Protein AF-A0A965G9V6-F1 (afdb_monomer)

Sequence (123 aa):
MLEHLEDREWSFGFDSGRRRAGLCSYNDKRITVSKYLALVHSIDDVMQTVKHEIAHALVGPKEGHGKKWLATAKRIGYRNETYTGNEIAKAYAPYRGLCPNGHEHFRYQRPKRLYSCHHCASG

Secondary structure (DSSP, 8-state):
----GGGS--EEEEE--SS-SEEEETTTTEEEEEHHHHHHS-HHHHHHHHHHHHHHHHH-TTSTTSHHHHHHHHHTT-------SHHHHHHH-SEEEE-TT--EEEESS--SS----HHHHT-

Radius of gyration: 17.7 Å; Cα contacts (8 Å, |Δi|>4): 149; chains: 1; bounding box: 47×36×35 Å

Foldseek 3Di:
DQPDCVVPPAEEEEDQDLPDQWDQDPVNSYIYGHPLCVVQDDPVVNVLSVLLNVLCVRVDDVQPCHPSSVVSSVVVPNPPDDDDSVSSQVVDQPDWDADPVGDIDGHNDDDPDDDDDPVVVVD

Mean predicted aligned error: 5.99 Å

pLDDT: mean 89.41, std 11.67, range [39.88, 97.62]

Structure (mmCIF, N/CA/C/O backbone):
data_AF-A0A965G9V6-F1
#
_entry.id   AF-A0A965G9V6-F1
#
loop_
_atom_site.group_PDB
_atom_site.id
_atom_site.type_symbol
_atom_site.label_atom_id
_atom_site.label_alt_id
_atom_site.label_comp_id
_atom_site.label_asym_id
_atom_site.label_entity_id
_atom_site.label_seq_id
_atom_site.pdbx_PDB_ins_code
_atom_site.Cartn_x
_atom_site.Cartn_y
_atom_site.Cartn_z
_atom_site.occupancy
_atom_site.B_iso_or_equiv
_atom_site.auth_seq_id
_atom_site.auth_comp_id
_atom_site.auth_asym_id
_atom_site.auth_atom_id
_atom_site.pdbx_PDB_model_num
ATOM 1 N N . MET A 1 1 ? -18.740 0.491 20.208 1.00 39.88 1 MET A N 1
ATOM 2 C CA . MET A 1 1 ? -18.753 1.852 19.641 1.00 39.88 1 MET A CA 1
ATOM 3 C C . MET A 1 1 ? -17.739 1.886 18.502 1.00 39.88 1 MET A C 1
ATOM 5 O O . MET A 1 1 ? -16.546 1.809 18.760 1.00 39.88 1 MET A O 1
ATOM 9 N N . LEU A 1 2 ? -18.201 1.787 17.253 1.00 41.12 2 LEU A N 1
ATOM 10 C CA . LEU A 1 2 ? -17.374 2.073 16.077 1.00 41.12 2 LEU A CA 1
ATOM 11 C C . LEU A 1 2 ? -17.392 3.589 15.934 1.00 41.12 2 LEU A C 1
ATOM 13 O O . LEU A 1 2 ? -18.442 4.140 15.622 1.00 41.12 2 LEU A O 1
ATOM 17 N N . GLU A 1 3 ? -16.283 4.254 16.237 1.00 50.16 3 GLU A N 1
ATOM 18 C CA . GLU A 1 3 ? -16.114 5.637 15.796 1.00 50.16 3 GLU A CA 1
ATOM 19 C C . GLU A 1 3 ? -16.166 5.623 14.269 1.00 50.16 3 GLU A C 1
ATOM 21 O O . GLU A 1 3 ? -15.450 4.846 13.626 1.00 50.16 3 GLU A O 1
ATOM 26 N N . HIS A 1 4 ? -17.095 6.385 13.701 1.00 55.00 4 HIS A N 1
ATOM 27 C CA . HIS A 1 4 ? -17.245 6.459 12.260 1.00 55.00 4 HIS A CA 1
ATOM 28 C C . HIS A 1 4 ? -16.096 7.320 11.743 1.00 55.00 4 HIS A C 1
ATOM 30 O O . HIS A 1 4 ? -15.746 8.342 12.331 1.00 55.00 4 HIS A O 1
ATOM 36 N N . LEU A 1 5 ? -15.476 6.893 10.644 1.00 58.66 5 LEU A N 1
ATOM 37 C CA . LEU A 1 5 ? -14.433 7.684 9.991 1.00 58.66 5 LEU A CA 1
ATOM 38 C C . LEU A 1 5 ? -14.966 9.063 9.562 1.00 58.66 5 LEU A C 1
ATOM 40 O O . LEU A 1 5 ? -14.173 9.977 9.424 1.00 58.66 5 LEU A O 1
ATOM 44 N N . GLU A 1 6 ? -16.287 9.200 9.420 1.00 54.81 6 GLU A N 1
ATOM 45 C CA . GLU A 1 6 ? -17.025 10.420 9.072 1.00 54.81 6 GLU A CA 1
ATOM 46 C C . GLU A 1 6 ? -16.820 11.574 10.069 1.00 54.81 6 GLU A C 1
ATOM 48 O O . GLU A 1 6 ? -16.782 12.727 9.653 1.00 54.81 6 GLU A O 1
ATOM 53 N N . ASP A 1 7 ? -16.576 11.285 11.353 1.00 54.50 7 ASP A N 1
ATOM 54 C CA . ASP A 1 7 ? -16.320 12.313 12.380 1.00 54.50 7 ASP A CA 1
ATOM 55 C C . ASP A 1 7 ? -14.890 12.884 12.312 1.00 54.50 7 ASP A C 1
ATOM 57 O O . ASP A 1 7 ? -14.495 13.766 13.080 1.00 54.50 7 ASP A O 1
ATOM 61 N N . ARG A 1 8 ? -14.060 12.349 11.413 1.00 62.31 8 ARG A N 1
ATOM 62 C CA . ARG A 1 8 ? -12.664 12.726 11.219 1.00 62.31 8 ARG A CA 1
ATOM 63 C C . ARG A 1 8 ? -12.505 13.051 9.738 1.00 62.31 8 ARG A C 1
ATOM 65 O O . ARG A 1 8 ? -12.643 12.164 8.915 1.00 62.31 8 ARG A O 1
ATOM 72 N N . GLU A 1 9 ? -12.192 14.292 9.377 1.00 81.31 9 GLU A N 1
ATOM 73 C CA . GLU A 1 9 ? -11.926 14.661 7.975 1.00 81.31 9 GLU A CA 1
ATOM 74 C C . GLU A 1 9 ? -10.716 13.884 7.418 1.00 81.31 9 GLU A C 1
ATOM 76 O O . GLU A 1 9 ? -9.578 14.352 7.468 1.00 81.31 9 GLU A O 1
ATOM 81 N N . TRP A 1 10 ? -10.945 12.662 6.937 1.00 92.06 10 TRP A N 1
ATOM 82 C CA . TRP A 1 10 ? -9.963 11.852 6.238 1.00 92.06 10 TRP A CA 1
ATOM 83 C C . TRP A 1 10 ? -10.139 12.037 4.742 1.00 92.06 10 TRP A C 1
ATOM 85 O O . TRP A 1 10 ? -11.238 11.922 4.203 1.00 92.06 10 TRP A O 1
ATOM 95 N N . SER A 1 11 ? -9.028 12.270 4.057 1.00 93.75 11 SER A N 1
ATOM 96 C CA . SER A 1 11 ? -8.993 12.337 2.600 1.00 93.75 11 SER A CA 1
ATOM 97 C C . SER A 1 11 ? -8.470 11.036 1.995 1.00 93.75 11 SER A C 1
ATOM 99 O O . SER A 1 11 ? -7.660 10.325 2.594 1.00 93.75 11 SER A O 1
ATOM 101 N N . PHE A 1 12 ? -8.911 10.743 0.773 1.00 94.94 12 PHE A N 1
ATOM 102 C CA . PHE A 1 12 ? -8.471 9.584 -0.002 1.00 94.94 12 PHE A CA 1
ATOM 103 C C . PHE A 1 12 ? -7.736 10.029 -1.266 1.00 94.94 12 PHE A C 1
ATOM 105 O O . PHE A 1 12 ? -7.988 11.105 -1.810 1.00 94.94 12 PHE A O 1
ATOM 112 N N . GLY A 1 13 ? -6.820 9.205 -1.767 1.00 95.62 13 GLY A N 1
ATOM 113 C CA . GLY A 1 13 ? -6.238 9.438 -3.083 1.00 95.62 13 GLY A CA 1
ATOM 114 C C . GLY A 1 13 ? -5.197 8.413 -3.495 1.00 95.62 13 GLY A C 1
ATOM 115 O O . GLY A 1 13 ? -5.028 7.370 -2.868 1.00 95.62 13 GLY A O 1
ATOM 116 N N . PHE A 1 14 ? -4.466 8.747 -4.553 1.00 96.88 14 PHE A N 1
ATOM 117 C CA . PHE A 1 14 ? -3.358 7.934 -5.033 1.00 96.88 14 PHE A CA 1
ATOM 118 C C . PHE A 1 14 ? -2.005 8.565 -4.704 1.00 96.88 14 PHE A C 1
ATOM 120 O O . PHE A 1 14 ? -1.870 9.790 -4.634 1.00 96.88 14 PHE A O 1
ATOM 127 N N . ASP A 1 15 ? -0.989 7.719 -4.551 1.00 95.81 15 ASP A N 1
ATOM 128 C CA . ASP A 1 15 ? 0.414 8.122 -4.477 1.00 95.81 15 ASP A CA 1
ATOM 129 C C . ASP A 1 15 ? 1.289 7.381 -5.508 1.00 95.81 15 ASP A C 1
ATOM 131 O O . ASP A 1 15 ? 0.815 6.563 -6.300 1.00 95.81 15 ASP A O 1
ATOM 135 N N . SER A 1 16 ? 2.586 7.703 -5.545 1.00 94.00 16 SER A N 1
ATOM 136 C CA . SER A 1 16 ? 3.567 7.101 -6.458 1.00 94.00 16 SER A CA 1
ATOM 137 C C . SER A 1 16 ? 4.450 6.025 -5.808 1.00 94.00 16 SER A C 1
ATOM 139 O O . SER A 1 16 ? 5.565 5.780 -6.278 1.00 94.00 16 SER A O 1
ATOM 141 N N . GLY A 1 17 ? 4.006 5.403 -4.715 1.00 89.06 17 GLY A N 1
ATOM 142 C CA . GLY A 1 17 ? 4.739 4.365 -3.996 1.00 89.06 17 GLY A CA 1
ATOM 143 C C . GLY A 1 17 ? 4.917 3.106 -4.844 1.00 89.06 17 GLY A C 1
ATOM 144 O O . GLY A 1 17 ? 3.953 2.465 -5.228 1.00 89.06 17 GLY A O 1
ATOM 145 N N . ARG A 1 18 ? 6.160 2.717 -5.142 1.00 85.56 18 ARG A N 1
ATOM 146 C CA . ARG A 1 18 ? 6.454 1.528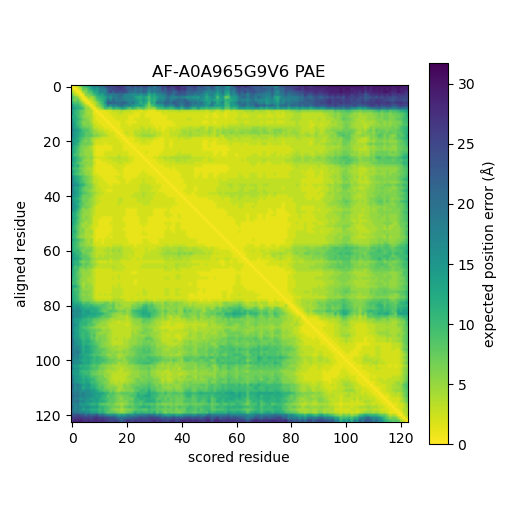 -5.980 1.00 85.56 18 ARG A CA 1
ATOM 147 C C . ARG A 1 18 ? 6.780 0.263 -5.188 1.00 85.56 18 ARG A C 1
ATOM 149 O O . ARG A 1 18 ? 6.973 -0.800 -5.763 1.00 85.56 18 ARG A O 1
ATOM 156 N N . ARG A 1 19 ? 6.935 0.410 -3.871 1.00 84.38 19 ARG A N 1
ATOM 157 C CA . ARG A 1 19 ? 7.363 -0.650 -2.941 1.00 84.38 19 ARG A CA 1
ATOM 158 C C . ARG A 1 19 ? 6.392 -0.859 -1.780 1.00 84.38 19 ARG A C 1
ATOM 16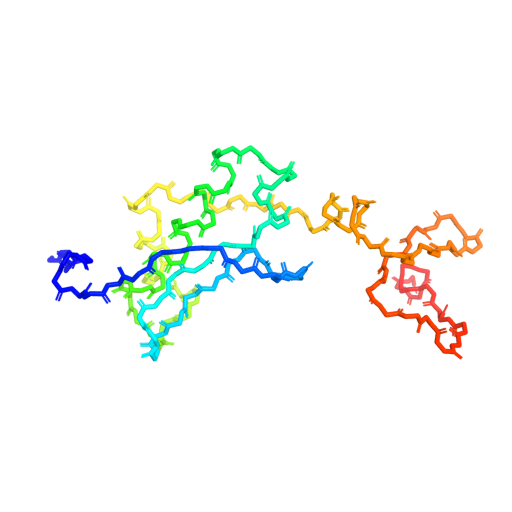0 O O . ARG A 1 19 ? 6.659 -1.684 -0.918 1.00 84.38 19 ARG A O 1
ATOM 167 N N . ARG A 1 20 ? 5.309 -0.085 -1.744 1.00 90.69 20 ARG A N 1
ATOM 168 C CA . ARG A 1 20 ? 4.230 -0.180 -0.763 1.00 90.69 20 ARG A CA 1
ATOM 169 C C . ARG A 1 20 ? 2.907 -0.121 -1.508 1.00 90.69 20 ARG A C 1
ATOM 171 O O . ARG A 1 20 ? 2.824 0.558 -2.531 1.00 90.69 20 ARG A O 1
ATOM 178 N N . ALA A 1 21 ? 1.916 -0.815 -0.978 1.00 92.94 21 ALA A N 1
ATOM 179 C CA . ALA A 1 21 ? 0.585 -0.863 -1.550 1.00 92.94 21 ALA A CA 1
ATOM 180 C C . ALA A 1 21 ? -0.258 0.359 -1.179 1.00 92.94 21 ALA A C 1
ATOM 182 O O . ALA A 1 21 ? -0.887 0.952 -2.050 1.00 92.94 21 ALA A O 1
ATOM 183 N N . GLY A 1 22 ? -0.229 0.752 0.094 1.00 95.31 22 GLY A N 1
ATOM 184 C CA . GLY A 1 22 ? -0.967 1.889 0.625 1.00 95.31 22 GLY A CA 1
ATOM 185 C C . GLY A 1 22 ? -0.197 2.631 1.713 1.00 95.31 22 GLY A C 1
ATOM 186 O O . GLY A 1 22 ? 0.951 2.294 2.034 1.00 95.31 22 GLY A O 1
ATOM 187 N N . LEU A 1 23 ? -0.813 3.696 2.216 1.00 96.56 23 LEU A N 1
ATOM 188 C CA . LEU A 1 23 ? -0.348 4.480 3.352 1.00 96.56 23 LEU A CA 1
ATOM 189 C C . LEU A 1 23 ? -1.538 5.097 4.091 1.00 96.56 23 LEU A C 1
ATOM 191 O O . LEU A 1 23 ? -2.345 5.805 3.493 1.00 96.56 23 LEU A O 1
ATOM 195 N N . CYS A 1 24 ? -1.542 4.948 5.409 1.00 96.81 24 CYS A N 1
ATOM 196 C CA . CYS A 1 24 ? -2.316 5.756 6.342 1.00 96.81 24 CYS A CA 1
ATOM 197 C C . CYS A 1 24 ? -1.428 6.852 6.970 1.00 96.81 24 CYS A C 1
ATOM 199 O O . CYS A 1 24 ? -0.591 6.569 7.830 1.00 96.81 24 CYS A O 1
ATOM 201 N N . SER A 1 25 ? -1.603 8.113 6.558 1.00 95.12 25 SER A N 1
ATOM 202 C CA . SER A 1 25 ? -0.964 9.281 7.182 1.00 95.12 25 SER A CA 1
ATOM 203 C C . SER A 1 25 ? -1.865 9.857 8.271 1.00 95.12 25 SER A C 1
ATOM 205 O O . SER A 1 25 ? -2.906 10.441 7.976 1.00 95.12 25 SER A O 1
ATOM 207 N N . TYR A 1 26 ? -1.456 9.718 9.534 1.00 91.75 26 TYR A N 1
ATOM 208 C CA . TYR A 1 26 ? -2.183 10.293 10.673 1.00 91.75 26 TYR A CA 1
ATOM 209 C C . TYR A 1 26 ? -2.033 11.815 10.770 1.00 91.75 26 TYR A C 1
ATOM 211 O O . TYR A 1 26 ? -2.962 12.483 11.213 1.00 91.75 26 TYR A O 1
ATOM 219 N N . ASN A 1 27 ? -0.885 12.355 10.346 1.00 92.25 27 ASN A N 1
ATOM 220 C CA . ASN A 1 27 ? -0.615 13.795 10.379 1.00 92.25 27 ASN A CA 1
ATOM 221 C C . ASN A 1 27 ? -1.500 14.535 9.375 1.00 92.25 27 ASN A C 1
ATOM 223 O O . ASN A 1 27 ? -2.156 15.509 9.728 1.00 92.25 27 ASN A O 1
ATOM 227 N N . ASP A 1 28 ? -1.553 14.023 8.144 1.00 93.00 28 ASP A N 1
ATOM 228 C CA . ASP A 1 28 ? -2.321 14.637 7.055 1.00 93.00 28 ASP A CA 1
ATOM 229 C C . ASP A 1 28 ? -3.779 14.159 7.023 1.00 93.00 28 ASP A C 1
ATOM 231 O O . ASP A 1 28 ? -4.529 14.565 6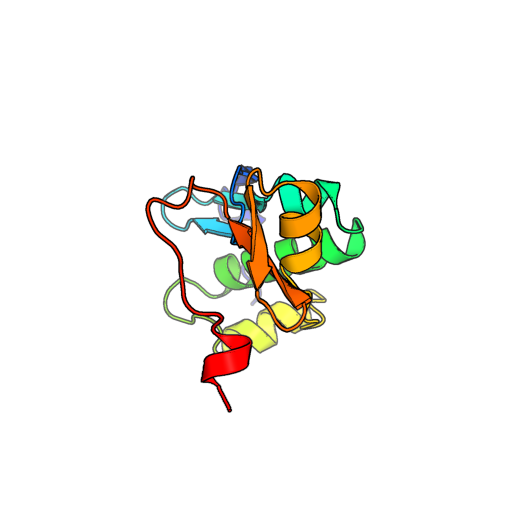.138 1.00 93.00 28 ASP A O 1
ATOM 235 N N . LYS A 1 29 ? -4.156 13.235 7.924 1.00 92.62 29 LYS A N 1
ATOM 236 C CA . LYS A 1 29 ? -5.424 12.487 7.897 1.00 92.62 29 LYS A CA 1
ATOM 237 C C . LYS A 1 29 ? -5.752 12.018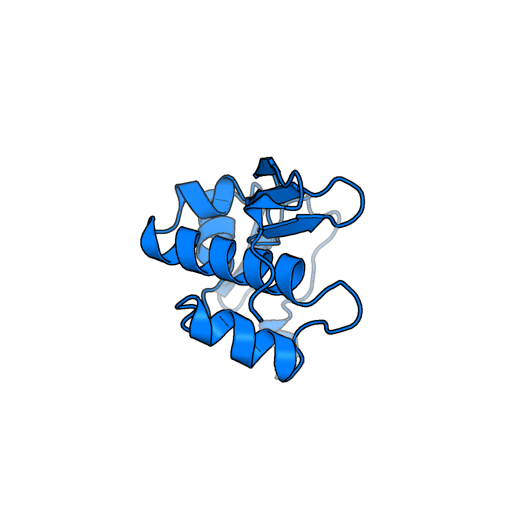 6.478 1.00 92.62 29 LYS A C 1
ATOM 239 O O . LYS A 1 29 ? -6.794 12.327 5.903 1.00 92.62 29 LYS A O 1
ATOM 244 N N . ARG A 1 30 ? -4.813 11.297 5.867 1.00 95.50 30 ARG A N 1
ATOM 245 C CA . ARG A 1 30 ? -4.906 10.896 4.463 1.00 95.50 30 ARG A CA 1
ATOM 246 C C . ARG A 1 30 ? -4.614 9.420 4.283 1.00 95.50 30 ARG A C 1
ATOM 248 O O . ARG A 1 30 ? -3.587 8.927 4.743 1.00 95.50 30 ARG A O 1
ATOM 255 N N . ILE A 1 31 ? -5.495 8.740 3.560 1.00 96.44 31 ILE A N 1
ATOM 256 C CA . ILE A 1 31 ? -5.311 7.363 3.111 1.00 96.44 31 ILE A CA 1
ATOM 257 C C . ILE A 1 31 ? -4.973 7.391 1.622 1.00 96.44 31 ILE A C 1
ATOM 259 O O . ILE A 1 31 ? -5.731 7.925 0.810 1.00 96.44 31 ILE A O 1
ATOM 263 N N . THR A 1 32 ? -3.833 6.818 1.246 1.00 97.44 32 THR A N 1
ATOM 264 C CA . THR A 1 32 ? -3.456 6.667 -0.161 1.00 97.44 32 THR A CA 1
ATOM 265 C C . THR A 1 32 ? -3.243 5.221 -0.553 1.00 97.44 32 THR A C 1
ATOM 267 O O . THR A 1 32 ? -2.769 4.404 0.233 1.00 97.44 32 THR A O 1
ATOM 270 N N . VAL A 1 33 ? -3.556 4.923 -1.811 1.00 97.00 33 VAL A N 1
ATOM 271 C CA . VAL A 1 33 ? -3.161 3.683 -2.484 1.00 97.00 33 VAL A CA 1
ATOM 272 C C . VAL A 1 33 ? -2.137 4.013 -3.564 1.00 97.00 33 VAL A C 1
ATOM 274 O O . VAL A 1 33 ? -2.202 5.056 -4.216 1.00 97.00 33 VAL A O 1
ATOM 277 N N . SER A 1 34 ? -1.171 3.131 -3.779 1.00 95.56 34 SER A N 1
ATOM 278 C CA . SER A 1 34 ? -0.243 3.257 -4.893 1.00 95.56 34 SER A CA 1
ATOM 279 C C . SER A 1 34 ? -0.994 3.221 -6.219 1.00 95.56 34 SER A C 1
ATOM 281 O O . SER A 1 34 ? -1.704 2.261 -6.525 1.00 95.56 34 SER A O 1
ATOM 283 N N . LYS A 1 35 ? -0.761 4.218 -7.075 1.00 95.25 35 LYS A N 1
ATOM 284 C CA . LYS A 1 35 ? -1.281 4.190 -8.448 1.00 95.25 35 LYS A CA 1
ATOM 285 C C . LYS A 1 35 ? -0.786 2.972 -9.234 1.00 95.25 35 LYS A C 1
ATOM 287 O O . LYS A 1 35 ? -1.485 2.486 -10.108 1.00 95.25 35 LYS A O 1
ATOM 292 N N . TYR A 1 36 ? 0.415 2.477 -8.931 1.00 93.31 36 TYR A N 1
ATOM 293 C CA . TYR A 1 36 ? 0.996 1.328 -9.625 1.00 93.31 36 TYR A CA 1
ATOM 294 C C . TYR A 1 36 ? 0.324 0.020 -9.214 1.00 93.31 36 TYR A C 1
ATOM 296 O O . TYR A 1 36 ? 0.143 -0.851 -10.057 1.00 93.31 36 TYR A O 1
ATOM 304 N N . LEU A 1 37 ? -0.086 -0.089 -7.946 1.00 91.81 37 LEU A N 1
ATOM 305 C CA . LEU A 1 37 ? -0.934 -1.186 -7.488 1.00 91.81 37 LEU A CA 1
ATOM 306 C C . LEU A 1 37 ? -2.272 -1.162 -8.235 1.00 91.81 37 LEU A C 1
ATOM 308 O O . LEU A 1 37 ? -2.666 -2.165 -8.818 1.00 91.81 37 LEU A O 1
ATOM 312 N N . ALA A 1 38 ? -2.930 -0.000 -8.263 1.00 92.56 38 ALA A N 1
ATOM 313 C CA . ALA A 1 38 ? -4.247 0.149 -8.878 1.00 92.56 38 ALA A CA 1
ATOM 314 C C . ALA A 1 38 ? -4.272 -0.115 -10.391 1.00 92.56 38 ALA A C 1
ATOM 316 O O . ALA A 1 38 ? -5.311 -0.477 -10.927 1.00 92.56 38 ALA A O 1
ATOM 317 N N . LEU A 1 39 ? -3.138 0.055 -11.076 1.00 93.56 39 LEU A N 1
ATOM 318 C CA . LEU A 1 39 ? -3.012 -0.229 -12.508 1.00 93.56 39 LEU A CA 1
ATOM 319 C C . LEU A 1 39 ? -2.744 -1.707 -12.826 1.00 93.56 39 LEU A C 1
ATOM 321 O O . LEU A 1 39 ? -2.952 -2.120 -13.962 1.00 93.56 39 LEU A O 1
ATOM 325 N N . VAL A 1 40 ? -2.240 -2.485 -11.865 1.00 91.94 40 VAL A N 1
ATOM 326 C CA . VAL A 1 40 ? -1.811 -3.882 -12.078 1.00 91.94 40 VAL A CA 1
ATOM 327 C C . VAL A 1 40 ? -2.812 -4.877 -11.507 1.00 91.94 40 VAL A C 1
ATOM 329 O O . VAL A 1 40 ? -2.962 -5.969 -12.049 1.00 91.94 40 VAL A O 1
ATOM 332 N N . HIS A 1 41 ? -3.481 -4.515 -10.415 1.00 90.50 41 HIS A N 1
ATOM 333 C CA . HIS A 1 41 ? -4.359 -5.412 -9.676 1.00 90.50 41 HIS A CA 1
ATOM 334 C C . HIS A 1 41 ? -5.835 -5.101 -9.906 1.00 90.50 41 HIS A C 1
ATOM 336 O O . HIS A 1 41 ? -6.208 -4.019 -10.361 1.00 90.50 41 HIS A O 1
ATOM 342 N N . SER A 1 42 ? -6.685 -6.073 -9.574 1.00 92.75 42 SER A N 1
ATOM 343 C CA . SER A 1 42 ? -8.131 -5.909 -9.667 1.00 92.75 42 SER A CA 1
ATOM 344 C C . SER A 1 42 ? -8.637 -4.850 -8.682 1.00 92.75 42 SER A C 1
ATOM 346 O O . SER A 1 42 ? -8.003 -4.559 -7.665 1.00 92.75 42 SER A O 1
ATOM 348 N N . ILE A 1 43 ? -9.824 -4.297 -8.947 1.00 94.25 43 ILE A N 1
ATOM 349 C CA . ILE A 1 43 ? -10.479 -3.370 -8.011 1.00 94.25 43 ILE A CA 1
ATOM 350 C C . ILE A 1 43 ? -10.666 -4.033 -6.638 1.00 94.25 43 ILE A C 1
ATOM 352 O O . ILE A 1 43 ? -10.479 -3.377 -5.619 1.00 94.25 43 ILE A O 1
ATOM 356 N N . ASP A 1 44 ? -10.986 -5.328 -6.592 1.00 94.31 44 ASP A N 1
ATOM 357 C CA . ASP A 1 44 ? -11.176 -6.053 -5.333 1.00 94.31 44 ASP A CA 1
ATOM 358 C C . ASP A 1 44 ? -9.882 -6.106 -4.496 1.00 94.31 44 ASP A C 1
ATOM 360 O O . ASP A 1 44 ? -9.908 -5.782 -3.306 1.00 94.31 44 ASP A O 1
ATOM 364 N N . ASP A 1 45 ? -8.732 -6.377 -5.120 1.00 92.94 45 ASP A N 1
ATOM 365 C CA . ASP A 1 45 ? -7.417 -6.354 -4.455 1.00 92.94 45 ASP A CA 1
ATOM 366 C C . ASP A 1 45 ? -7.041 -4.947 -3.964 1.00 92.94 45 ASP A C 1
ATOM 368 O O . ASP A 1 45 ? -6.539 -4.751 -2.849 1.00 92.94 45 ASP A O 1
ATOM 372 N N . VAL A 1 46 ? -7.321 -3.931 -4.784 1.00 94.31 46 VAL A N 1
ATOM 373 C CA . VAL A 1 46 ? -7.127 -2.522 -4.417 1.00 94.31 46 VAL A CA 1
ATOM 374 C C . VAL A 1 46 ? -7.968 -2.180 -3.189 1.00 94.31 46 VAL A C 1
ATOM 376 O O . VAL A 1 46 ? -7.465 -1.569 -2.243 1.00 94.31 46 VAL A O 1
ATOM 379 N N . MET A 1 47 ? -9.219 -2.639 -3.142 1.00 96.06 47 MET A N 1
ATOM 380 C CA . MET A 1 47 ? -10.101 -2.433 -1.996 1.00 96.06 47 MET A CA 1
ATOM 381 C C . MET A 1 47 ? -9.610 -3.149 -0.733 1.00 96.06 47 MET A C 1
ATOM 383 O O . MET A 1 47 ? -9.809 -2.621 0.362 1.00 96.06 47 MET A O 1
ATOM 387 N N . GLN A 1 48 ? -8.919 -4.291 -0.835 1.00 96.88 48 GLN A N 1
ATOM 388 C CA . GLN A 1 48 ? -8.266 -4.911 0.329 1.00 96.88 48 GLN A CA 1
ATOM 389 C C . GLN A 1 48 ? -7.176 -4.008 0.920 1.00 96.88 48 GLN A C 1
ATOM 391 O O . GLN A 1 48 ? -7.056 -3.906 2.142 1.00 96.88 48 GLN A O 1
ATOM 396 N N . THR A 1 49 ? -6.437 -3.289 0.075 1.00 95.94 49 THR A N 1
ATOM 397 C CA . THR A 1 49 ? -5.439 -2.301 0.518 1.00 95.94 49 THR A CA 1
ATOM 398 C C . THR A 1 49 ? -6.104 -1.100 1.181 1.00 95.94 49 THR A C 1
ATOM 400 O O . THR A 1 49 ? -5.692 -0.686 2.259 1.00 95.94 49 THR A O 1
ATOM 403 N N . VAL A 1 50 ? -7.187 -0.575 0.603 1.00 96.38 50 VAL 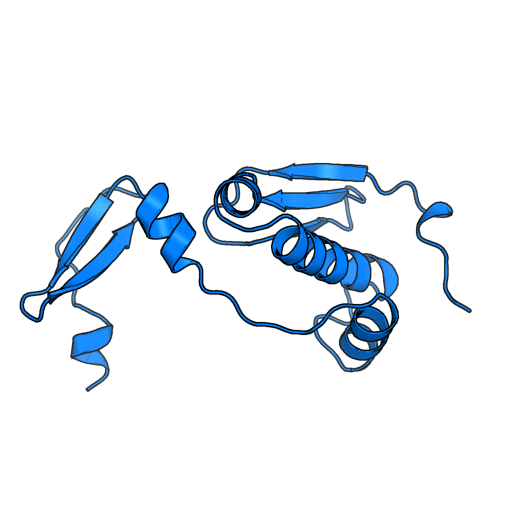A N 1
ATOM 404 C CA . VAL A 1 50 ? -7.954 0.517 1.226 1.00 96.38 50 VAL A CA 1
ATOM 405 C C . VAL A 1 50 ? -8.464 0.104 2.609 1.00 96.38 50 VAL A C 1
ATOM 407 O O . VAL A 1 50 ? -8.288 0.844 3.573 1.00 96.38 50 VAL A O 1
ATOM 410 N N . LYS A 1 51 ? -9.034 -1.101 2.742 1.00 97.31 51 LYS A N 1
ATOM 411 C CA . LYS A 1 51 ? -9.493 -1.641 4.033 1.00 97.31 51 LYS A CA 1
ATOM 412 C C . LYS A 1 51 ? -8.349 -1.780 5.038 1.00 97.31 51 LYS A C 1
ATOM 414 O O . LYS A 1 51 ? -8.539 -1.468 6.210 1.00 97.31 51 LYS A O 1
ATOM 419 N N . HIS A 1 52 ? -7.167 -2.211 4.597 1.00 97.06 52 HIS A N 1
ATOM 420 C CA . HIS A 1 52 ? -5.974 -2.280 5.442 1.00 97.06 52 HIS A CA 1
ATOM 421 C C . HIS A 1 52 ? -5.640 -0.913 6.059 1.00 97.06 52 HIS A C 1
ATOM 423 O O . HIS A 1 52 ? -5.465 -0.805 7.275 1.00 97.06 52 HIS A O 1
ATOM 429 N N . GLU A 1 53 ? -5.598 0.136 5.236 1.00 97.19 53 GLU A N 1
ATOM 430 C CA . GLU A 1 53 ? -5.271 1.492 5.686 1.00 97.19 53 GLU A CA 1
ATOM 431 C C . GLU A 1 53 ? -6.402 2.131 6.511 1.00 97.19 53 GLU A C 1
ATOM 433 O O . GLU A 1 53 ? -6.138 2.792 7.513 1.00 97.19 53 GLU A O 1
ATOM 438 N N . ILE A 1 54 ? -7.670 1.874 6.167 1.00 96.06 54 ILE A N 1
ATOM 439 C CA . ILE A 1 54 ? -8.830 2.277 6.981 1.00 96.06 54 ILE A CA 1
ATOM 440 C C . ILE A 1 54 ? -8.760 1.643 8.373 1.00 96.06 54 ILE A C 1
ATOM 442 O O . ILE A 1 54 ? -9.031 2.308 9.372 1.00 96.06 54 ILE A O 1
ATOM 446 N N . ALA A 1 55 ? -8.378 0.367 8.469 1.00 96.56 55 ALA A N 1
ATOM 447 C CA . ALA A 1 55 ? -8.247 -0.296 9.758 1.00 96.56 55 ALA A CA 1
ATOM 448 C C . ALA A 1 55 ? -7.197 0.391 10.641 1.00 96.56 55 ALA A C 1
ATOM 450 O O . ALA A 1 55 ? -7.465 0.582 11.826 1.00 96.56 55 ALA A O 1
ATOM 451 N N . HIS A 1 56 ? -6.063 0.824 10.075 1.00 96.50 56 HIS A N 1
ATOM 452 C CA . HIS A 1 56 ? -5.075 1.655 10.782 1.00 96.50 56 HIS A CA 1
ATOM 453 C C . HIS A 1 56 ? -5.692 2.962 11.284 1.00 96.50 56 HIS A C 1
ATOM 455 O O . HIS A 1 56 ? -5.621 3.255 12.479 1.00 96.50 56 HIS A O 1
ATOM 461 N N . ALA A 1 57 ? -6.377 3.701 10.408 1.00 95.19 57 ALA A N 1
ATOM 462 C CA . ALA A 1 57 ? -7.034 4.962 10.755 1.00 95.19 57 ALA A CA 1
ATOM 463 C C . ALA A 1 57 ? -8.043 4.823 11.914 1.00 95.19 57 ALA A C 1
ATOM 465 O O . ALA A 1 57 ? -8.129 5.705 12.775 1.00 95.19 57 ALA A O 1
ATOM 466 N N . LEU A 1 58 ? -8.774 3.703 11.964 1.00 94.12 58 LEU A N 1
ATOM 467 C CA . LEU A 1 58 ? -9.763 3.406 13.004 1.00 94.12 58 LEU A CA 1
ATOM 468 C C . LEU A 1 58 ? -9.137 3.041 14.356 1.00 94.12 58 LEU A C 1
ATOM 470 O O . LEU A 1 58 ? -9.665 3.430 15.396 1.00 94.12 58 LEU A O 1
ATOM 474 N N . VAL A 1 59 ? -8.042 2.274 14.377 1.00 94.75 59 VAL A N 1
ATOM 475 C CA . VAL A 1 59 ? -7.455 1.791 15.643 1.00 94.75 59 VAL A CA 1
ATOM 476 C C . VAL A 1 59 ? -6.406 2.731 16.235 1.00 94.75 59 VAL A C 1
ATOM 478 O O . VAL A 1 59 ? -6.205 2.714 17.453 1.00 94.75 59 VAL A O 1
ATOM 481 N N . GLY A 1 60 ? -5.785 3.564 15.397 1.00 91.69 60 GLY A N 1
ATOM 482 C CA . GLY A 1 60 ? -4.777 4.548 15.776 1.00 91.69 60 GLY A CA 1
ATOM 483 C C . GLY A 1 60 ? -3.325 4.051 15.667 1.00 91.69 60 GLY A C 1
ATOM 484 O O . GLY A 1 60 ? -3.058 2.848 15.631 1.00 91.69 60 GLY A O 1
ATOM 485 N N . PRO A 1 61 ? -2.347 4.979 15.686 1.00 91.81 61 PRO A N 1
ATOM 486 C CA . PRO A 1 61 ? -0.948 4.709 15.326 1.00 91.81 61 PRO A CA 1
ATOM 487 C C . PRO A 1 61 ? -0.200 3.780 16.290 1.00 91.81 61 PRO A C 1
ATOM 489 O O . PRO A 1 61 ? 0.834 3.229 15.927 1.00 91.81 61 PRO A O 1
ATOM 492 N N . LYS A 1 62 ? -0.696 3.605 17.522 1.00 93.38 62 LYS A N 1
ATOM 493 C CA . LYS A 1 62 ? -0.035 2.788 18.554 1.00 93.38 62 LYS A CA 1
ATOM 494 C C . LYS A 1 62 ? -0.263 1.283 18.385 1.00 93.38 62 LYS A C 1
ATOM 496 O O . LYS A 1 62 ? 0.460 0.500 18.986 1.00 93.38 62 LYS A O 1
ATOM 501 N N . GLU A 1 63 ? -1.261 0.876 17.604 1.00 94.06 63 GLU A N 1
ATOM 502 C CA . GLU A 1 63 ? -1.687 -0.529 17.521 1.00 94.06 63 GLU A CA 1
ATOM 503 C C . GLU A 1 63 ? -0.905 -1.343 16.483 1.00 94.06 63 GLU A C 1
ATOM 505 O O . GLU A 1 63 ? -0.831 -2.569 16.595 1.00 94.06 63 GLU A O 1
ATOM 510 N N . GLY A 1 64 ? -0.325 -0.685 15.470 1.00 93.50 64 GLY A N 1
ATOM 511 C CA . GLY A 1 64 ? 0.315 -1.364 14.339 1.00 93.50 64 GLY A CA 1
ATOM 512 C C . GLY A 1 64 ? -0.590 -2.447 13.736 1.00 93.50 64 GLY A C 1
ATOM 513 O O . GLY A 1 64 ? -1.800 -2.268 13.635 1.00 93.50 64 GLY A O 1
ATOM 514 N N . HIS A 1 65 ? -0.024 -3.608 13.393 1.00 96.12 65 HIS A N 1
ATOM 515 C CA . HIS A 1 65 ? -0.777 -4.789 12.931 1.00 96.12 65 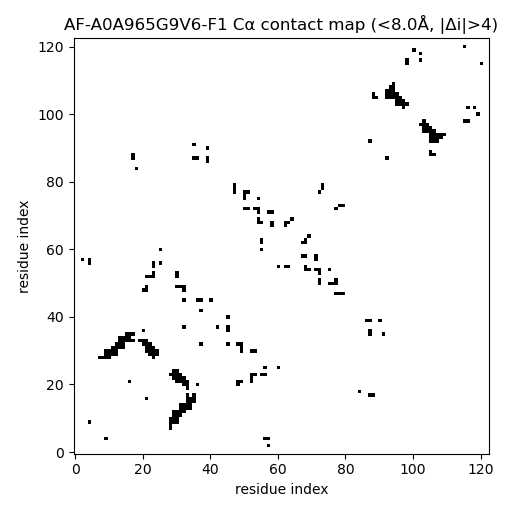HIS A CA 1
ATOM 516 C C . HIS A 1 65 ? -1.203 -5.734 14.074 1.00 96.12 65 HIS A C 1
ATOM 518 O O . HIS A 1 65 ? -1.269 -6.950 13.894 1.00 96.12 65 HIS A O 1
ATOM 524 N N . GLY A 1 66 ? -1.464 -5.199 15.272 1.00 95.88 66 GLY A N 1
ATOM 525 C CA . GLY A 1 66 ? -1.839 -5.975 16.458 1.00 95.88 66 GLY A CA 1
ATOM 526 C C . GLY A 1 66 ? -3.232 -6.626 16.401 1.00 95.88 66 GLY A C 1
ATOM 527 O O . GLY A 1 66 ? -3.987 -6.500 15.435 1.00 95.88 66 GLY A O 1
ATOM 528 N N . LYS A 1 67 ? -3.624 -7.309 17.489 1.00 96.69 67 LYS A N 1
ATOM 529 C CA . LYS A 1 67 ? -4.920 -8.021 17.589 1.00 96.69 67 LYS A CA 1
ATOM 530 C C . LYS A 1 67 ? -6.122 -7.104 17.332 1.00 96.69 67 LYS A C 1
ATOM 532 O O . LYS A 1 67 ? -7.059 -7.503 16.643 1.00 96.69 67 LYS A O 1
ATOM 537 N N . LYS A 1 68 ? -6.089 -5.878 17.866 1.00 97.06 68 LYS A N 1
ATOM 538 C CA . LYS A 1 68 ? -7.156 -4.880 17.696 1.00 97.06 68 LYS A CA 1
ATOM 539 C C . LYS A 1 68 ? -7.270 -4.412 16.245 1.00 97.06 68 LYS A C 1
ATOM 541 O O . LYS A 1 68 ? -8.386 -4.301 15.732 1.00 97.06 68 LYS A O 1
ATOM 546 N N . TRP A 1 69 ? -6.133 -4.190 15.581 1.00 97.62 69 TRP A N 1
ATOM 547 C CA . TRP A 1 69 ? -6.079 -3.887 14.151 1.00 97.62 69 TRP A CA 1
ATOM 548 C C . TRP A 1 69 ? -6.696 -5.019 13.336 1.00 97.62 69 TRP A C 1
ATOM 550 O O . TRP A 1 69 ? -7.642 -4.778 12.593 1.00 97.62 69 TRP A O 1
ATOM 560 N N . LEU A 1 70 ? -6.254 -6.263 13.546 1.00 97.25 70 LEU A N 1
ATOM 561 C CA . LEU A 1 70 ? -6.749 -7.406 12.778 1.00 97.25 70 LEU A CA 1
ATOM 562 C C . LEU A 1 70 ? -8.255 -7.626 12.978 1.00 97.25 70 LEU A C 1
ATOM 564 O O . LEU A 1 70 ? -8.973 -7.876 12.011 1.00 97.25 70 LEU A O 1
ATOM 568 N N . ALA A 1 71 ? -8.749 -7.509 14.214 1.00 97.06 71 ALA A N 1
ATOM 569 C CA . ALA A 1 71 ? -10.177 -7.614 14.508 1.00 97.06 71 ALA A CA 1
ATOM 570 C C . ALA A 1 71 ? -10.987 -6.511 13.806 1.00 97.06 71 ALA A C 1
ATOM 572 O O . ALA A 1 71 ? -12.042 -6.779 13.231 1.00 97.06 71 ALA A O 1
ATOM 573 N N . THR A 1 72 ? -10.474 -5.278 13.804 1.00 96.69 72 THR A N 1
ATOM 574 C CA . THR A 1 72 ? -11.112 -4.142 13.126 1.00 96.69 72 THR A CA 1
ATOM 575 C C . THR A 1 72 ? -11.087 -4.309 11.611 1.00 96.69 72 THR A C 1
ATOM 577 O O . THR A 1 72 ? -12.129 -4.153 10.980 1.00 96.69 72 THR A O 1
ATOM 580 N N . ALA A 1 73 ? -9.945 -4.698 11.043 1.00 97.31 73 ALA A N 1
ATOM 581 C CA . ALA A 1 73 ? -9.772 -4.953 9.620 1.00 97.31 73 ALA A CA 1
ATOM 582 C C . ALA A 1 73 ? -10.738 -6.043 9.133 1.00 97.31 73 ALA A C 1
ATOM 584 O O . ALA A 1 73 ? -11.478 -5.842 8.172 1.00 97.31 73 ALA A O 1
ATOM 585 N N . LYS A 1 74 ? -10.804 -7.185 9.830 1.00 97.50 74 LYS A N 1
ATOM 586 C CA . LYS A 1 74 ? -11.728 -8.275 9.473 1.00 97.50 74 LYS A CA 1
ATOM 587 C C . LYS A 1 74 ? -13.189 -7.838 9.521 1.00 97.50 74 LYS A C 1
ATOM 589 O O . LYS A 1 74 ? -13.959 -8.191 8.636 1.00 97.50 74 LYS A O 1
ATOM 594 N N . ARG A 1 75 ? -13.566 -7.029 10.514 1.00 97.25 75 ARG A N 1
ATOM 595 C CA . ARG A 1 75 ? -14.933 -6.507 10.648 1.00 97.25 75 ARG A CA 1
ATOM 596 C C . ARG A 1 75 ? -15.358 -5.615 9.477 1.00 97.25 75 ARG A C 1
ATOM 598 O O . ARG A 1 75 ? -16.535 -5.606 9.146 1.00 97.25 75 ARG A O 1
ATOM 605 N N . ILE A 1 76 ? -14.423 -4.912 8.836 1.00 96.38 76 ILE A N 1
ATOM 606 C CA . ILE A 1 76 ? -14.681 -4.122 7.616 1.00 96.38 76 ILE A CA 1
ATOM 607 C C . ILE A 1 76 ? -14.426 -4.921 6.321 1.00 96.38 76 ILE A C 1
ATOM 609 O O . ILE A 1 76 ? -14.316 -4.357 5.232 1.00 96.38 76 ILE A O 1
ATOM 613 N N . GLY A 1 77 ? -14.320 -6.250 6.426 1.00 96.94 77 GLY A N 1
ATOM 614 C CA . GLY A 1 77 ? -14.199 -7.156 5.286 1.00 96.94 77 GLY A CA 1
ATOM 615 C C . GLY A 1 77 ? -12.795 -7.258 4.687 1.00 96.94 77 GLY A C 1
ATOM 616 O O . GLY A 1 77 ? -12.685 -7.549 3.492 1.00 96.94 77 GLY A O 1
ATOM 617 N N . TYR A 1 78 ? -11.738 -6.979 5.460 1.00 97.44 78 TYR A N 1
ATOM 618 C CA . TYR A 1 78 ? -10.357 -7.291 5.075 1.00 97.44 78 TYR A CA 1
ATOM 619 C C . TYR A 1 78 ? -10.110 -8.802 5.165 1.00 97.44 78 TYR A C 1
ATOM 621 O O . TYR A 1 78 ? -10.355 -9.414 6.209 1.00 97.44 78 TYR A O 1
ATOM 629 N N . ARG A 1 79 ? -9.599 -9.395 4.083 1.00 95.88 79 ARG A N 1
ATOM 630 C CA . ARG A 1 79 ? -9.411 -10.851 3.950 1.00 95.88 79 ARG A CA 1
ATOM 631 C C . ARG A 1 79 ? -8.029 -11.346 4.374 1.00 95.88 79 ARG A C 1
ATOM 633 O O . ARG A 1 79 ? -7.853 -12.543 4.566 1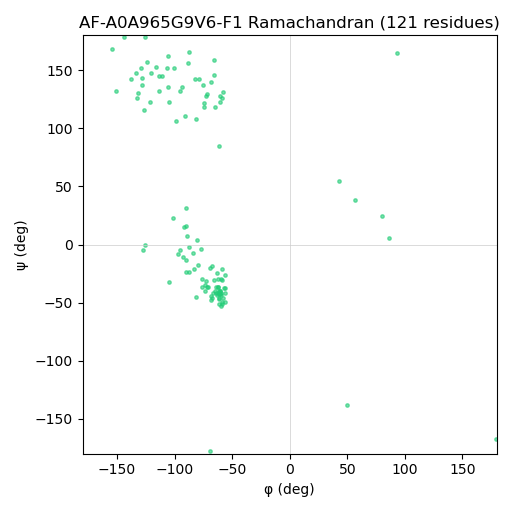.00 95.88 79 ARG A O 1
ATOM 640 N N . ASN A 1 80 ? -7.076 -10.439 4.605 1.00 90.31 80 ASN A N 1
ATOM 641 C CA . ASN A 1 80 ? -5.691 -10.778 4.948 1.00 90.31 80 ASN A CA 1
ATOM 642 C C . ASN A 1 80 ? -5.002 -11.684 3.916 1.00 90.31 80 ASN A C 1
ATOM 644 O O . ASN A 1 80 ? -4.234 -12.580 4.266 1.00 90.31 80 ASN A O 1
ATOM 648 N N . GLU A 1 81 ? -5.296 -11.436 2.646 1.00 88.50 81 GLU A N 1
ATOM 649 C CA . GLU A 1 81 ? -4.636 -12.083 1.521 1.00 88.50 81 GLU A CA 1
ATOM 650 C C . GLU A 1 81 ? -3.282 -11.426 1.267 1.00 88.50 81 GLU A C 1
ATOM 652 O O . GLU A 1 81 ? -3.118 -10.209 1.398 1.00 88.50 81 GLU A O 1
ATOM 657 N N . THR A 1 82 ? -2.299 -12.243 0.911 1.00 81.00 82 THR A N 1
ATOM 658 C CA . THR A 1 82 ? -0.994 -11.769 0.472 1.00 81.00 82 THR A CA 1
ATOM 659 C C . THR A 1 82 ? -0.987 -11.672 -1.045 1.00 81.00 82 THR A C 1
ATOM 661 O O . THR A 1 82 ? -1.410 -12.586 -1.746 1.00 81.00 82 THR A O 1
ATOM 664 N N . TYR A 1 83 ? -0.448 -10.578 -1.562 1.00 77.81 83 TYR A N 1
ATOM 665 C CA . TYR A 1 83 ? -0.050 -10.484 -2.960 1.00 77.81 83 TYR A CA 1
ATOM 666 C C . TYR A 1 83 ? 1.381 -9.964 -3.026 1.00 77.81 83 TYR A C 1
ATOM 668 O O . TYR A 1 83 ? 1.873 -9.296 -2.108 1.00 77.81 83 TYR A O 1
ATOM 676 N N . THR A 1 84 ? 2.090 -10.337 -4.086 1.00 78.94 84 THR A N 1
ATOM 677 C CA . THR A 1 84 ? 3.499 -9.982 -4.221 1.00 78.94 84 THR A CA 1
ATOM 678 C C . THR A 1 84 ? 3.648 -8.627 -4.902 1.00 78.94 84 THR A C 1
ATOM 680 O O . THR A 1 84 ? 2.779 -8.177 -5.636 1.00 78.94 84 THR A O 1
ATOM 683 N N . GLY A 1 85 ? 4.769 -7.946 -4.670 1.00 80.94 85 GLY A N 1
ATOM 684 C CA . GLY A 1 85 ? 5.120 -6.752 -5.445 1.00 80.94 85 GLY A CA 1
ATOM 685 C C . GLY A 1 85 ? 5.743 -7.076 -6.808 1.00 80.94 85 GLY A C 1
ATOM 686 O O . GLY A 1 85 ? 6.210 -6.159 -7.486 1.00 80.94 85 GLY A O 1
ATOM 687 N N . ASN A 1 86 ? 5.830 -8.357 -7.190 1.00 85.44 86 ASN A N 1
ATOM 688 C CA . ASN A 1 86 ? 6.564 -8.780 -8.381 1.00 85.44 86 ASN A CA 1
ATOM 689 C C . ASN A 1 86 ? 5.855 -8.361 -9.663 1.00 85.44 86 ASN A C 1
ATOM 691 O O . ASN A 1 86 ? 6.530 -7.995 -10.618 1.00 85.44 86 ASN A O 1
ATOM 695 N N . GLU A 1 87 ? 4.528 -8.383 -9.695 1.00 87.12 87 GLU A N 1
ATOM 696 C CA . GLU A 1 87 ? 3.718 -7.972 -10.840 1.00 87.12 87 GLU A CA 1
ATOM 697 C C . GLU A 1 87 ? 3.959 -6.491 -11.157 1.00 87.12 87 GLU A C 1
ATOM 699 O O . GLU A 1 87 ? 4.288 -6.133 -12.288 1.00 87.12 87 GLU A O 1
ATOM 704 N N . ILE A 1 88 ? 3.931 -5.640 -10.127 1.00 88.38 88 ILE A N 1
ATOM 705 C CA . ILE A 1 88 ? 4.260 -4.215 -10.246 1.00 88.38 88 ILE A CA 1
ATOM 706 C C . ILE A 1 88 ? 5.705 -4.031 -10.715 1.00 88.38 88 ILE A C 1
ATOM 708 O O . ILE A 1 88 ? 5.978 -3.219 -11.600 1.00 88.38 88 ILE A O 1
ATOM 712 N N . ALA A 1 89 ? 6.647 -4.769 -10.124 1.00 88.06 89 ALA A N 1
ATOM 713 C CA . ALA A 1 89 ? 8.058 -4.658 -10.469 1.00 88.06 89 ALA A CA 1
ATOM 714 C C . ALA A 1 89 ? 8.333 -5.102 -11.916 1.00 88.06 89 ALA A C 1
ATOM 716 O O . ALA A 1 89 ? 9.078 -4.428 -12.621 1.00 88.06 89 ALA A O 1
ATOM 717 N N . LYS A 1 90 ? 7.682 -6.169 -12.387 1.00 88.62 90 LYS A N 1
ATOM 718 C CA . LYS A 1 90 ? 7.731 -6.626 -13.782 1.00 88.62 90 LYS A CA 1
ATOM 719 C C . LYS A 1 90 ? 7.196 -5.572 -14.746 1.00 88.62 90 LYS A C 1
ATOM 721 O O . LYS A 1 90 ? 7.803 -5.353 -15.789 1.00 88.62 90 LYS A O 1
ATOM 726 N N . ALA A 1 91 ? 6.094 -4.913 -14.391 1.00 87.94 91 ALA A N 1
ATOM 727 C CA . ALA A 1 91 ? 5.455 -3.916 -15.244 1.00 87.94 91 ALA A CA 1
ATOM 728 C C . ALA A 1 91 ? 6.194 -2.566 -15.273 1.00 87.94 91 ALA A C 1
ATOM 730 O O . ALA A 1 91 ? 6.237 -1.913 -16.313 1.00 87.94 91 ALA A O 1
ATOM 731 N N . TYR A 1 92 ? 6.767 -2.127 -14.145 1.00 89.50 92 TYR A N 1
ATOM 732 C CA . TYR A 1 92 ? 7.208 -0.735 -13.980 1.00 89.50 92 TYR A CA 1
ATOM 733 C C . TYR A 1 92 ? 8.659 -0.539 -13.536 1.00 89.50 92 TYR A C 1
ATOM 735 O O . TYR A 1 92 ? 9.099 0.612 -13.439 1.00 89.50 92 TYR A O 1
ATOM 743 N N . ALA A 1 93 ? 9.424 -1.591 -13.229 1.00 91.06 93 ALA A N 1
ATOM 744 C CA . ALA A 1 93 ? 10.828 -1.405 -12.880 1.00 91.06 93 ALA A CA 1
ATOM 745 C C . ALA A 1 93 ? 11.665 -1.101 -14.139 1.00 91.06 93 ALA A C 1
ATOM 747 O O . ALA A 1 93 ? 11.732 -1.930 -15.043 1.00 91.06 93 ALA A O 1
ATOM 748 N N . PRO A 1 94 ? 12.363 0.048 -14.196 1.00 90.56 94 PRO A N 1
ATOM 749 C CA . PRO A 1 94 ? 13.152 0.438 -15.366 1.00 90.56 94 PRO A CA 1
ATOM 750 C C . PRO A 1 94 ? 14.402 -0.423 -15.580 1.00 90.56 94 PRO A C 1
ATOM 752 O O . PRO A 1 94 ? 14.960 -0.434 -16.673 1.00 90.56 94 PRO A O 1
ATOM 755 N N . TYR A 1 95 ? 14.874 -1.118 -14.543 1.00 92.62 95 TYR A N 1
ATOM 756 C CA . TYR A 1 95 ? 16.058 -1.963 -14.626 1.00 92.62 95 TYR A CA 1
ATOM 757 C C . TYR A 1 95 ? 15.707 -3.397 -14.247 1.00 92.62 95 TYR A C 1
ATOM 759 O O . TYR A 1 95 ? 15.268 -3.664 -13.125 1.00 92.62 95 TYR A O 1
ATOM 767 N N . ARG A 1 96 ? 15.979 -4.315 -15.176 1.00 92.62 96 ARG A N 1
ATOM 768 C CA . ARG A 1 96 ? 15.883 -5.763 -14.996 1.00 92.62 96 ARG A CA 1
ATOM 769 C C . ARG A 1 96 ? 17.281 -6.367 -15.083 1.00 92.62 96 ARG A C 1
ATOM 771 O O . ARG A 1 96 ? 18.050 -6.029 -15.978 1.00 92.62 96 ARG A O 1
ATOM 778 N N . GLY A 1 97 ? 17.613 -7.228 -14.133 1.00 92.06 97 GLY A N 1
ATOM 779 C CA . GLY A 1 97 ? 18.842 -8.014 -14.116 1.00 92.06 97 GLY A CA 1
ATOM 780 C C . GLY A 1 97 ? 18.530 -9.500 -14.010 1.00 92.06 97 GLY A C 1
ATOM 781 O O . GLY A 1 97 ? 17.464 -9.877 -13.525 1.00 92.06 97 GLY A O 1
ATOM 782 N N . LEU A 1 98 ? 19.478 -10.324 -14.443 1.00 93.69 98 LEU A N 1
ATOM 783 C CA . LEU A 1 98 ? 19.409 -11.778 -14.373 1.00 93.69 98 LEU A CA 1
ATOM 784 C C . LEU A 1 98 ? 20.686 -12.291 -13.705 1.00 93.69 98 LEU A C 1
ATOM 786 O O . LEU A 1 98 ? 21.773 -11.790 -14.002 1.00 93.69 98 LEU A O 1
ATOM 790 N N . CYS A 1 99 ? 20.571 -13.255 -12.794 1.00 94.06 99 CYS A N 1
ATOM 791 C CA . CYS A 1 99 ? 21.746 -13.967 -12.292 1.00 94.06 99 CYS A CA 1
ATOM 792 C C . CYS A 1 99 ? 22.091 -15.174 -13.190 1.00 94.06 99 CYS A C 1
ATOM 794 O O . CYS A 1 99 ? 21.240 -15.605 -13.969 1.00 94.06 99 CYS A O 1
ATOM 796 N N . PRO A 1 100 ? 23.292 -15.772 -13.066 1.00 92.50 100 PRO A N 1
ATOM 797 C CA . PRO A 1 100 ? 23.674 -16.946 -13.863 1.00 92.50 100 PRO A CA 1
ATOM 798 C C . PRO A 1 100 ? 22.724 -18.149 -13.738 1.00 92.50 100 PRO A C 1
ATOM 800 O O . PRO A 1 100 ? 22.600 -18.920 -14.680 1.00 92.50 100 PRO A O 1
ATOM 803 N N . ASN A 1 101 ? 22.009 -18.276 -12.613 1.00 93.69 101 ASN A N 1
ATOM 804 C CA . ASN A 1 101 ? 21.021 -19.338 -12.376 1.00 93.69 101 ASN A CA 1
ATOM 805 C C . ASN A 1 101 ? 19.600 -18.970 -12.853 1.00 93.69 101 ASN A C 1
ATOM 807 O O . ASN A 1 101 ? 18.650 -19.683 -12.549 1.00 93.69 101 ASN A O 1
ATOM 811 N N . GLY A 1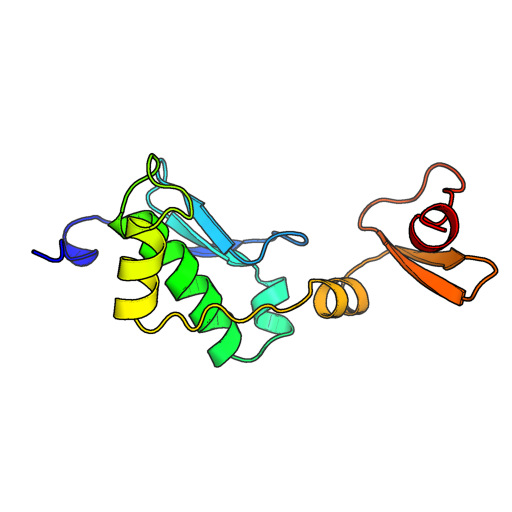 102 ? 19.422 -17.843 -13.550 1.00 92.31 102 GLY A N 1
ATOM 812 C CA . GLY A 1 102 ? 18.139 -17.453 -14.145 1.00 92.31 102 GLY A CA 1
ATOM 813 C C . GLY A 1 102 ? 17.178 -16.680 -13.233 1.00 92.31 102 GLY A C 1
ATOM 814 O O . GLY A 1 102 ? 16.065 -16.381 -13.656 1.00 92.31 102 GLY A O 1
ATOM 815 N N . HIS A 1 103 ? 17.573 -16.304 -12.011 1.00 93.31 103 HIS A N 1
ATOM 816 C CA . HIS A 1 103 ? 16.718 -15.485 -11.143 1.00 93.31 103 HIS A CA 1
ATOM 817 C C . HIS A 1 103 ? 16.627 -14.037 -11.639 1.00 93.31 103 HIS A C 1
ATOM 819 O O . HIS A 1 103 ? 17.647 -13.374 -11.859 1.00 93.31 103 HIS A O 1
ATOM 825 N N . GLU A 1 104 ? 15.399 -13.536 -11.764 1.00 93.06 104 GLU A N 1
ATOM 826 C CA . GLU A 1 104 ? 15.121 -12.158 -12.160 1.00 93.06 104 GLU A CA 1
ATOM 827 C C . GLU A 1 104 ? 15.223 -11.187 -10.984 1.00 93.06 104 GLU A C 1
ATOM 829 O O . GLU A 1 104 ? 14.781 -11.457 -9.866 1.00 93.06 104 GLU A O 1
ATOM 834 N N . HIS A 1 105 ? 15.748 -9.997 -11.261 1.00 91.69 105 HIS A N 1
ATOM 835 C CA . HIS A 1 105 ? 15.849 -8.919 -10.293 1.00 91.69 105 HIS A CA 1
ATOM 836 C C . HIS A 1 105 ? 15.360 -7.605 -10.890 1.00 91.69 105 HIS A C 1
ATOM 838 O O . HIS A 1 105 ? 15.876 -7.141 -11.905 1.00 91.69 105 HIS A O 1
ATOM 844 N N . PHE A 1 106 ? 14.420 -6.963 -10.202 1.00 91.88 106 PHE A N 1
ATOM 845 C CA . PHE A 1 106 ? 13.848 -5.682 -10.603 1.00 91.88 106 PHE A CA 1
ATOM 846 C C . PHE A 1 106 ? 14.380 -4.552 -9.724 1.00 91.88 106 PHE A C 1
ATOM 848 O O . PHE A 1 106 ? 14.462 -4.679 -8.498 1.00 91.88 106 PHE A O 1
ATOM 855 N N . ARG A 1 107 ? 14.763 -3.428 -10.337 1.00 90.12 107 ARG A N 1
ATOM 856 C CA . ARG A 1 107 ? 15.305 -2.258 -9.635 1.00 90.12 107 ARG A CA 1
ATOM 857 C C . ARG A 1 107 ? 14.734 -0.958 -10.186 1.00 90.12 107 ARG A C 1
ATOM 859 O O . ARG A 1 107 ? 14.589 -0.769 -11.388 1.00 90.12 107 ARG A O 1
ATOM 866 N N . TYR A 1 108 ? 14.493 -0.024 -9.269 1.00 89.44 108 TYR A N 1
ATOM 867 C CA . TYR A 1 108 ? 14.029 1.334 -9.576 1.00 89.44 108 TYR A CA 1
ATOM 868 C C . TYR A 1 108 ? 15.155 2.366 -9.662 1.00 89.44 108 TYR A C 1
ATOM 870 O O . TYR A 1 108 ? 14.913 3.519 -10.003 1.00 89.44 108 TYR A O 1
ATOM 878 N N . GLN A 1 109 ? 16.384 1.955 -9.356 1.00 90.25 109 GLN A N 1
ATOM 879 C CA . GLN A 1 109 ? 17.585 2.767 -9.495 1.00 90.25 109 GLN A CA 1
ATOM 880 C C . GLN A 1 109 ? 18.622 1.992 -10.294 1.00 90.25 109 GLN A C 1
ATOM 882 O O . GLN A 1 109 ? 18.748 0.773 -10.129 1.00 90.25 109 GLN A O 1
ATOM 887 N N . ARG A 1 110 ? 19.377 2.715 -11.128 1.00 91.81 110 ARG A N 1
ATOM 888 C CA . ARG A 1 110 ? 20.442 2.126 -11.935 1.00 91.81 110 ARG A CA 1
ATOM 889 C C . ARG A 1 110 ? 21.467 1.448 -11.016 1.00 91.81 110 ARG A C 1
ATOM 891 O O . ARG A 1 110 ? 21.989 2.108 -10.113 1.00 91.81 110 ARG A O 1
ATOM 898 N N . PRO A 1 111 ? 21.782 0.160 -11.229 1.00 91.19 111 PRO A N 1
ATOM 899 C CA . PRO A 1 111 ? 22.866 -0.499 -10.512 1.00 91.19 111 PRO A CA 1
ATOM 900 C C . PRO A 1 111 ? 24.195 0.227 -10.746 1.00 91.19 111 PRO A C 1
ATOM 902 O O . PRO A 1 111 ? 24.552 0.509 -11.887 1.00 91.19 111 PRO A O 1
ATOM 905 N N . LYS A 1 112 ? 24.933 0.515 -9.669 1.00 94.12 112 LYS A N 1
ATOM 906 C CA . LYS A 1 112 ? 26.292 1.090 -9.746 1.00 94.12 112 LYS A CA 1
ATOM 907 C C . LYS A 1 112 ? 27.395 0.028 -9.804 1.00 94.12 112 LYS A C 1
ATOM 909 O O . LYS A 1 112 ? 28.546 0.350 -10.059 1.00 94.12 112 LYS A O 1
ATOM 914 N N . ARG A 1 113 ? 27.044 -1.223 -9.511 1.00 91.19 113 ARG A N 1
ATOM 915 C CA . ARG A 1 113 ? 27.935 -2.386 -9.479 1.00 91.19 113 ARG A CA 1
ATOM 916 C C . ARG A 1 113 ? 27.137 -3.658 -9.737 1.00 91.19 113 ARG A C 1
ATOM 918 O O . ARG A 1 113 ? 25.905 -3.633 -9.669 1.00 91.19 113 ARG A O 1
ATOM 925 N N . LEU A 1 114 ? 27.842 -4.758 -9.976 1.00 89.75 114 LEU A N 1
ATOM 926 C CA . LEU A 1 114 ? 27.252 -6.092 -9.938 1.00 89.75 114 LEU A CA 1
ATOM 927 C C . LEU A 1 114 ? 2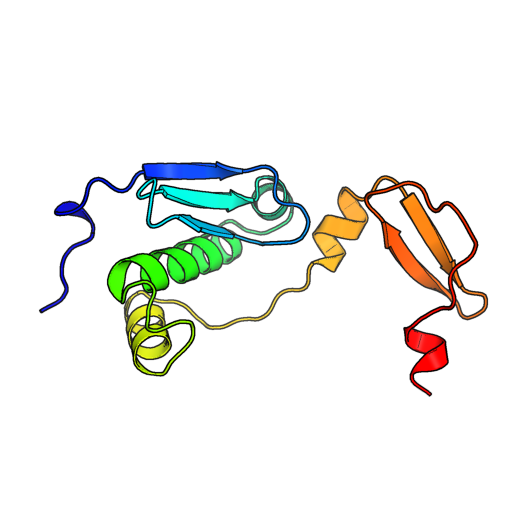6.866 -6.443 -8.495 1.00 89.75 114 LEU A C 1
ATOM 929 O O . LEU A 1 114 ? 27.580 -6.119 -7.543 1.00 89.75 114 LEU A O 1
ATOM 933 N N . TYR A 1 115 ? 25.706 -7.076 -8.341 1.00 89.06 115 TYR A N 1
ATOM 934 C CA . TYR A 1 115 ? 25.191 -7.541 -7.057 1.00 89.06 115 TYR A CA 1
ATOM 935 C C . TYR A 1 115 ? 25.161 -9.065 -7.052 1.00 89.06 115 TYR A C 1
ATOM 937 O O . TYR A 1 115 ? 24.857 -9.678 -8.075 1.00 89.06 115 TYR A O 1
ATOM 945 N N . SER A 1 116 ? 25.426 -9.664 -5.893 1.00 90.44 116 SER A N 1
ATOM 946 C CA . SER A 1 116 ? 25.151 -11.079 -5.676 1.00 90.44 116 SER A CA 1
ATOM 947 C C . SER A 1 116 ? 23.643 -11.336 -5.708 1.00 90.44 116 SER A C 1
ATOM 949 O O . SER A 1 116 ? 22.830 -10.499 -5.300 1.00 90.44 116 SER A O 1
ATOM 951 N N . CYS A 1 117 ? 23.265 -12.505 -6.218 1.00 92.69 117 CYS A N 1
ATOM 952 C CA . CYS A 1 117 ? 21.882 -12.951 -6.194 1.00 92.69 117 CYS A CA 1
ATOM 953 C C . CYS A 1 117 ? 21.523 -13.393 -4.773 1.00 92.69 117 CYS A C 1
ATOM 955 O O . CYS A 1 117 ? 22.108 -14.347 -4.263 1.00 92.69 117 CYS A O 1
ATOM 957 N N . HIS A 1 118 ? 20.547 -12.728 -4.149 1.00 87.44 118 HIS A N 1
ATOM 958 C CA . HIS A 1 118 ? 20.082 -13.110 -2.814 1.00 87.44 118 HIS A CA 1
ATOM 959 C C . HIS A 1 118 ? 19.492 -14.526 -2.802 1.00 87.44 118 HIS A C 1
ATOM 961 O O . HIS A 1 118 ? 19.758 -15.269 -1.869 1.00 87.44 118 HIS A O 1
ATOM 967 N N . HIS A 1 119 ? 18.793 -14.945 -3.864 1.00 88.75 119 HIS A N 1
ATOM 968 C CA . HIS A 1 119 ? 18.265 -16.310 -3.964 1.00 88.75 119 HIS A CA 1
ATOM 969 C C . HIS A 1 119 ? 19.373 -17.370 -4.015 1.00 88.75 119 HIS A C 1
ATOM 971 O O . HIS A 1 119 ? 19.229 -18.414 -3.398 1.00 88.75 119 HIS A O 1
ATOM 977 N N . CYS A 1 120 ? 20.502 -17.094 -4.681 1.00 91.00 120 CYS A N 1
ATOM 978 C CA . CYS A 1 120 ? 21.631 -18.032 -4.726 1.00 91.00 120 CYS A CA 1
ATOM 979 C C . CYS A 1 120 ? 22.452 -18.053 -3.430 1.00 91.00 120 CYS A C 1
ATOM 981 O O . CYS A 1 120 ? 23.057 -19.066 -3.115 1.00 91.00 120 CYS A O 1
ATOM 983 N N . ALA A 1 121 ? 22.512 -16.929 -2.712 1.00 80.12 121 ALA A N 1
ATOM 984 C CA . ALA A 1 121 ? 23.247 -16.813 -1.453 1.00 80.12 121 ALA A CA 1
ATOM 985 C C . ALA A 1 121 ? 22.443 -17.297 -0.234 1.00 80.12 121 ALA A C 1
ATOM 987 O O . ALA A 1 121 ? 22.984 -17.334 0.863 1.00 80.12 121 ALA A O 1
ATOM 988 N N . SER A 1 122 ? 21.157 -17.617 -0.418 1.00 67.62 122 SER A N 1
ATOM 989 C CA . SER A 1 122 ? 20.280 -18.171 0.626 1.00 67.62 122 SER A CA 1
ATOM 990 C C . SER A 1 122 ? 20.304 -19.707 0.661 1.00 67.62 122 SER A C 1
ATOM 992 O O . SER A 1 122 ? 19.381 -20.308 1.206 1.00 67.62 122 SER A O 1
ATOM 994 N N . GLY A 1 123 ? 21.303 -20.321 0.017 1.00 50.84 123 GLY A N 1
ATOM 995 C CA . GLY A 1 123 ? 21.540 -21.765 0.005 1.00 50.84 123 GLY A CA 1
ATOM 996 C C . GLY A 1 123 ? 22.518 -22.192 1.084 1.00 50.84 123 GLY A C 1
ATOM 997 O O . GLY A 1 123 ? 23.453 -21.406 1.358 1.00 50.84 123 GLY A O 1
#

Nearest PDB structures (foldseek):
  4jix-assembly1_B  TM=7.596E-01  e=1.510E-02  Methanocaldococcus jannaschii DSM 2661
  4qhi-assembly2_C  TM=7.334E-01  e=1.947E-02  Methanocaldococcus jannaschii DSM 2661
  4qhj-assembly1_B  TM=8.036E-01  e=3.237E-02  Methanocaldococcus jannaschii DSM 2661
  4qhg-assembly1_A-2  TM=7.073E-01  e=2.075E-02  Methanocaldococcus jannaschii DSM 2661
  4qhi-assembly1_B  TM=6.763E-01  e=1.510E-02  Methanocaldococcus jannaschii DSM 2661

Solvent-accessible surface area (backbone atoms only — not comparable to full-atom values): 7622 Å² total; per-residue (Å²): 135,82,80,59,67,84,85,43,88,63,45,77,52,71,42,87,44,89,88,47,59,52,44,61,40,78,90,75,29,32,39,31,36,11,48,54,48,58,73,72,45,54,71,68,59,46,49,43,43,52,33,53,30,50,20,44,69,71,66,36,88,88,47,61,89,34,73,67,23,51,55,47,18,42,74,71,68,31,80,85,77,87,82,75,68,58,67,48,35,72,77,66,34,85,37,77,48,70,44,97,88,67,54,78,43,66,30,88,60,86,78,92,64,92,74,83,52,66,78,71,69,74,108